Protein AF-A0A146KH09-F1 (afdb_monomer_lite)

Foldseek 3Di:
DKDKDKDKDKDKAQPDDPVVLVVLLVVLCPDPCLVVDDPVVSVVVSLVSQQVVSCVPVVGSIDMDIDIDMDIDDPPPDPD

Organism: NCBI:txid1076344

pLDDT: mean 92.45, std 4.69, range [70.44, 96.75]

Sequence (80 aa):
CKRYMTWMWRGIYYPCSIQEYNMVCQQISSEKTWKFLNDQERQEKVKKQLDTFCQKTYHAKQKTIEQLKESCVCQRENPF

Secondary structure (DSSP, 8-state):
-EEEEEEEEEEEE-SS-HHHHHHHHHHHHTSGGGGGS-HHHHHHHHHHHHHHHHHHHSS-S-EEEEEEEEEEEETTS---

Radius of gyration: 19.71 Å; chains: 1; bounding box: 36×30×50 Å

Structure (mmCIF, N/CA/C/O backbone):
data_AF-A0A146KH09-F1
#
_entry.id   AF-A0A146KH09-F1
#
loop_
_atom_site.group_PDB
_atom_site.id
_atom_site.type_symbol
_atom_site.label_atom_id
_atom_site.label_alt_id
_atom_site.label_comp_id
_atom_site.label_asym_id
_atom_site.label_entity_id
_atom_site.label_seq_id
_atom_site.pdbx_PDB_ins_code
_atom_site.Cartn_x
_atom_site.Cartn_y
_atom_site.Cartn_z
_atom_site.occupancy
_atom_site.B_iso_or_equiv
_atom_site.auth_seq_id
_atom_site.auth_comp_id
_atom_site.auth_asym_id
_atom_site.auth_atom_id
_atom_site.pdbx_PDB_model_num
ATOM 1 N N . CYS A 1 1 ? 13.737 1.484 -35.398 1.00 75.94 1 CYS A N 1
ATOM 2 C CA . CYS A 1 1 ? 14.877 1.453 -34.461 1.00 75.94 1 CYS A CA 1
ATOM 3 C C . CYS A 1 1 ? 14.353 1.308 -33.028 1.00 75.94 1 CYS A C 1
ATOM 5 O O . CYS A 1 1 ? 14.218 2.302 -32.327 1.00 75.94 1 CYS A O 1
ATOM 7 N N . LYS A 1 2 ? 13.969 0.090 -32.631 1.00 85.31 2 LYS A N 1
ATOM 8 C CA . LYS A 1 2 ? 13.463 -0.235 -31.288 1.00 85.31 2 LYS A CA 1
ATOM 9 C C . LYS A 1 2 ? 14.494 -1.139 -30.618 1.00 85.31 2 LYS A C 1
ATOM 11 O O . LYS A 1 2 ? 14.873 -2.137 -31.226 1.00 85.31 2 LYS A O 1
ATOM 16 N N . ARG A 1 3 ? 14.974 -0.776 -29.429 1.00 90.94 3 ARG A N 1
ATOM 17 C CA . ARG A 1 3 ? 15.886 -1.606 -28.632 1.00 90.94 3 ARG A CA 1
ATOM 18 C C . ARG A 1 3 ? 15.141 -2.117 -27.405 1.00 90.94 3 ARG A C 1
ATOM 20 O O . ARG A 1 3 ? 14.653 -1.308 -26.624 1.00 90.94 3 ARG A O 1
ATOM 27 N N . TYR A 1 4 ? 15.069 -3.434 -27.247 1.00 93.25 4 TYR A N 1
ATOM 28 C CA . TYR A 1 4 ? 14.475 -4.066 -26.071 1.00 93.25 4 TYR A CA 1
ATOM 29 C C . TYR A 1 4 ? 15.524 -4.201 -24.967 1.00 93.25 4 TYR A C 1
ATOM 31 O O . TYR A 1 4 ? 16.675 -4.552 -25.236 1.00 93.25 4 TYR A O 1
ATOM 39 N N . MET A 1 5 ? 15.140 -3.877 -23.738 1.00 94.38 5 MET A N 1
ATOM 40 C CA . MET A 1 5 ? 15.978 -4.002 -22.551 1.00 94.38 5 MET A CA 1
ATOM 41 C C . MET A 1 5 ? 15.155 -4.601 -21.414 1.00 94.38 5 MET A C 1
ATOM 43 O O . MET A 1 5 ? 14.026 -4.183 -21.165 1.00 94.38 5 MET A O 1
ATOM 47 N N . THR A 1 6 ? 15.730 -5.570 -20.708 1.00 95.75 6 THR A N 1
ATOM 48 C CA . THR A 1 6 ? 15.128 -6.165 -19.513 1.00 95.75 6 THR A CA 1
ATOM 49 C C . THR A 1 6 ? 15.550 -5.390 -18.273 1.00 95.75 6 THR A C 1
ATOM 51 O O . THR A 1 6 ? 16.728 -5.070 -18.110 1.00 95.75 6 THR A O 1
ATOM 54 N N . TRP A 1 7 ? 14.616 -5.147 -17.364 1.00 95.62 7 TRP A N 1
ATOM 55 C CA . TRP A 1 7 ? 14.879 -4.586 -16.043 1.00 95.62 7 TRP A CA 1
ATOM 56 C C . TRP A 1 7 ? 14.088 -5.352 -14.982 1.00 95.62 7 TRP A C 1
ATOM 58 O O . TRP A 1 7 ? 13.061 -5.966 -15.268 1.00 95.62 7 TRP A O 1
ATOM 68 N N . MET A 1 8 ? 14.581 -5.345 -13.746 1.00 96.31 8 MET A N 1
ATOM 69 C CA . MET A 1 8 ? 13.925 -6.026 -12.635 1.00 96.31 8 MET A CA 1
ATOM 70 C C . MET A 1 8 ? 13.031 -5.042 -11.884 1.00 96.31 8 MET A C 1
ATOM 72 O O . MET A 1 8 ? 13.507 -4.088 -11.271 1.00 96.31 8 MET A O 1
ATOM 76 N N . TRP A 1 9 ? 11.724 -5.270 -11.933 1.00 96.62 9 TRP A N 1
ATOM 77 C CA . TRP A 1 9 ? 10.759 -4.567 -11.103 1.00 96.62 9 TRP A CA 1
ATOM 78 C C . TRP A 1 9 ? 10.651 -5.261 -9.749 1.00 96.62 9 TRP A C 1
ATOM 80 O O . TRP A 1 9 ? 10.440 -6.469 -9.694 1.00 96.62 9 TRP A O 1
ATOM 90 N N . ARG A 1 10 ? 10.740 -4.494 -8.662 1.00 96.75 10 ARG A N 1
ATOM 91 C CA . ARG A 1 10 ? 10.535 -4.990 -7.300 1.00 96.75 10 ARG A CA 1
ATOM 92 C C . ARG A 1 10 ? 9.379 -4.246 -6.647 1.00 96.75 10 ARG A C 1
ATOM 94 O O . ARG A 1 10 ? 9.433 -3.030 -6.489 1.00 96.75 10 ARG A O 1
ATOM 101 N N . GLY A 1 11 ? 8.346 -4.983 -6.260 1.00 96.06 11 GLY A N 1
ATOM 102 C CA . GLY A 1 11 ? 7.187 -4.469 -5.541 1.00 96.06 11 GLY A CA 1
ATOM 103 C C . GLY A 1 11 ? 7.132 -5.015 -4.123 1.00 96.06 11 GLY A C 1
ATOM 104 O O . GLY A 1 11 ? 7.353 -6.204 -3.901 1.00 96.06 11 GLY A O 1
ATOM 105 N N . ILE A 1 12 ? 6.807 -4.154 -3.163 1.00 94.94 12 ILE A N 1
ATOM 106 C CA . ILE A 1 12 ? 6.472 -4.559 -1.798 1.00 94.94 12 ILE A CA 1
ATOM 107 C C . ILE A 1 12 ? 4.969 -4.358 -1.630 1.00 94.94 12 ILE A C 1
ATOM 109 O O . ILE A 1 12 ? 4.463 -3.267 -1.889 1.00 94.94 12 ILE A O 1
ATOM 113 N N . TYR A 1 13 ? 4.253 -5.409 -1.243 1.00 94.12 13 TYR A N 1
ATOM 114 C CA . TYR A 1 13 ? 2.795 -5.399 -1.162 1.00 94.12 13 TYR A CA 1
ATOM 115 C C . TYR A 1 13 ? 2.290 -6.143 0.075 1.00 94.12 13 TYR A C 1
ATOM 117 O O . TYR A 1 13 ? 2.994 -6.964 0.668 1.00 94.12 13 TYR A O 1
ATOM 125 N N . TYR A 1 14 ? 1.057 -5.848 0.473 1.00 95.06 14 TYR A N 1
ATOM 126 C CA . TYR A 1 14 ? 0.376 -6.566 1.544 1.00 95.06 14 TYR A CA 1
ATOM 127 C C . TYR A 1 14 ? -0.150 -7.911 1.033 1.00 95.06 14 TYR A C 1
ATOM 129 O O . TYR A 1 14 ? -0.735 -7.947 -0.047 1.00 95.06 14 TYR A O 1
ATOM 137 N N . PRO A 1 15 ? 0.011 -9.015 1.783 1.00 94.50 15 PRO A N 1
ATOM 138 C CA . PRO A 1 15 ? -0.452 -10.331 1.344 1.00 94.50 15 PRO A CA 1
ATOM 139 C C . PRO A 1 15 ? -1.982 -10.493 1.338 1.00 94.50 15 PRO A C 1
ATOM 141 O O . PRO A 1 15 ? -2.455 -11.538 0.901 1.00 94.50 15 PRO A O 1
ATOM 144 N N . CYS A 1 16 ? -2.739 -9.506 1.831 1.00 93.94 16 CYS A N 1
ATOM 145 C CA . CYS A 1 16 ? -4.196 -9.555 1.900 1.00 93.94 16 CYS A CA 1
ATOM 146 C C . CYS A 1 16 ? -4.862 -9.391 0.527 1.00 93.94 16 CYS A C 1
ATOM 148 O O . CYS A 1 16 ? -4.403 -8.636 -0.334 1.00 93.94 16 CYS A O 1
ATOM 150 N N . SER A 1 17 ? -6.003 -10.049 0.358 1.00 94.94 17 SER A N 1
ATOM 151 C CA . SER A 1 17 ? -6.897 -9.852 -0.778 1.00 94.94 17 SER A CA 1
ATOM 152 C C . SER A 1 17 ? -7.593 -8.487 -0.727 1.00 94.94 17 SER A C 1
ATOM 154 O O . SER A 1 17 ? -7.690 -7.835 0.316 1.00 94.94 17 SER A O 1
ATOM 156 N N . ILE A 1 18 ? -8.151 -8.062 -1.862 1.00 94.31 18 ILE A N 1
ATOM 157 C CA . ILE A 1 18 ? -8.899 -6.800 -1.934 1.00 94.31 18 ILE A CA 1
ATOM 158 C C . ILE A 1 18 ? -10.170 -6.812 -1.072 1.00 94.31 18 ILE A C 1
ATOM 160 O O . ILE A 1 18 ? -10.583 -5.775 -0.558 1.00 94.31 18 ILE A O 1
ATOM 164 N N . GLN A 1 19 ? -10.778 -7.986 -0.879 1.00 96.31 19 GLN A N 1
ATOM 165 C CA . GLN A 1 19 ? -11.962 -8.144 -0.035 1.00 96.31 19 GLN A CA 1
ATOM 166 C C . GLN A 1 19 ? -11.619 -7.894 1.436 1.00 96.31 19 GLN A C 1
ATOM 168 O O . GLN A 1 19 ? -12.309 -7.130 2.108 1.00 96.31 19 GLN A O 1
ATOM 173 N N . GLU A 1 20 ? -10.516 -8.466 1.915 1.00 95.06 20 GLU A N 1
ATOM 174 C CA . GLU A 1 20 ? -10.036 -8.257 3.285 1.00 95.06 20 GLU A CA 1
ATOM 175 C C . GLU A 1 20 ? -9.580 -6.815 3.511 1.00 95.06 20 GLU A C 1
ATOM 177 O O . GLU A 1 20 ? -9.873 -6.234 4.554 1.00 95.06 20 GLU A O 1
ATOM 182 N N . TYR A 1 21 ? -8.929 -6.202 2.518 1.00 95.56 21 TYR A N 1
ATOM 183 C CA . TYR A 1 21 ? -8.600 -4.778 2.564 1.00 95.56 21 TYR A CA 1
ATOM 184 C C . TYR A 1 21 ? -9.861 -3.920 2.746 1.00 95.56 21 TYR A C 1
ATOM 186 O O . TYR A 1 21 ? -9.918 -3.078 3.643 1.00 95.56 21 TYR A O 1
ATOM 194 N N . ASN A 1 22 ? -10.902 -4.168 1.945 1.00 95.56 22 ASN A N 1
ATOM 195 C CA . ASN A 1 22 ? -12.162 -3.432 2.037 1.00 95.56 22 ASN A CA 1
ATOM 196 C C . ASN A 1 22 ? -12.861 -3.647 3.385 1.00 95.56 22 ASN A C 1
ATOM 198 O O . ASN A 1 22 ? -13.391 -2.690 3.948 1.00 95.56 22 ASN A O 1
ATOM 202 N N . MET A 1 23 ? -12.818 -4.864 3.930 1.00 95.38 23 MET A N 1
ATOM 203 C CA . MET A 1 23 ? -13.331 -5.173 5.267 1.00 95.38 23 MET A CA 1
ATOM 204 C C . MET A 1 23 ? -12.625 -4.338 6.347 1.00 95.38 23 MET A C 1
ATOM 206 O O . MET A 1 23 ? -13.291 -3.704 7.167 1.00 95.38 23 MET A O 1
ATOM 210 N N . VAL A 1 24 ? -11.287 -4.276 6.325 1.00 94.19 24 VAL A N 1
ATOM 211 C CA . VAL A 1 24 ? -10.505 -3.458 7.271 1.00 94.19 24 VAL A CA 1
ATOM 212 C C . VAL A 1 24 ? -10.847 -1.973 7.119 1.00 94.19 24 VAL A C 1
ATOM 214 O O . VAL A 1 24 ? -11.064 -1.279 8.112 1.00 94.19 24 VAL A O 1
ATOM 217 N N . CYS A 1 25 ? -10.967 -1.477 5.888 1.00 93.12 25 CYS A N 1
ATOM 218 C CA . CYS A 1 25 ? -11.355 -0.091 5.627 1.00 93.12 25 CYS A CA 1
ATOM 219 C C . CYS A 1 25 ? -12.759 0.238 6.156 1.00 93.12 25 CYS A C 1
ATOM 221 O O . CYS A 1 25 ? -12.947 1.283 6.781 1.00 93.12 25 CYS A O 1
ATOM 223 N N . GLN A 1 26 ? -13.735 -0.653 5.963 1.00 93.88 26 GLN A N 1
ATOM 224 C CA . GLN A 1 26 ? -15.087 -0.482 6.499 1.00 93.88 26 GLN A CA 1
ATOM 225 C C . GLN A 1 26 ? -15.078 -0.427 8.026 1.00 93.88 26 GLN A C 1
ATOM 227 O O . GLN A 1 26 ? -15.671 0.491 8.599 1.00 93.88 26 GLN A O 1
ATOM 232 N N . GLN A 1 27 ? -14.346 -1.339 8.673 1.00 93.38 27 GLN A N 1
ATOM 233 C CA . GLN A 1 27 ? -14.191 -1.361 10.126 1.00 93.38 27 GLN A CA 1
ATOM 234 C C . GLN A 1 27 ? -13.657 -0.021 10.649 1.00 93.38 27 GLN A C 1
ATOM 236 O O . GLN A 1 27 ? -14.237 0.548 11.570 1.00 93.38 27 GLN A O 1
ATOM 241 N N . ILE A 1 28 ? -12.617 0.531 10.024 1.00 92.25 28 ILE A N 1
ATOM 242 C CA . ILE A 1 28 ? -12.024 1.808 10.448 1.00 92.25 28 ILE A CA 1
ATOM 243 C C . ILE A 1 28 ? -12.975 2.983 10.177 1.00 92.25 28 ILE A C 1
ATOM 245 O O . ILE A 1 28 ? -13.099 3.876 11.013 1.00 92.25 28 ILE A O 1
ATOM 249 N N . SER A 1 29 ? -13.677 2.982 9.040 1.00 89.69 29 SER A N 1
ATOM 250 C CA . SER A 1 29 ? -14.625 4.050 8.688 1.00 89.69 29 SER A CA 1
ATOM 251 C C . SER A 1 29 ? -15.832 4.126 9.628 1.00 89.69 29 SER A C 1
ATOM 253 O O . SER A 1 29 ? -16.432 5.191 9.779 1.00 89.69 29 SER A O 1
ATOM 255 N N . SER A 1 30 ? -16.177 3.004 10.271 1.00 91.31 30 SER A N 1
ATOM 256 C CA . SER A 1 30 ? -17.278 2.925 11.233 1.00 91.31 30 SER A CA 1
ATOM 257 C C . SER A 1 30 ? -16.973 3.666 12.541 1.00 91.31 30 SER A C 1
ATOM 259 O O . SER A 1 30 ? -17.886 4.061 13.270 1.00 91.31 30 SER A O 1
ATOM 261 N N . GLU A 1 31 ? -15.695 3.908 12.839 1.00 90.50 31 GLU A N 1
ATOM 262 C CA . GLU A 1 31 ? -15.283 4.610 14.045 1.00 90.50 31 GLU A CA 1
ATOM 263 C C . GLU A 1 31 ? -15.637 6.102 13.966 1.00 90.50 31 GLU A C 1
ATOM 265 O O . GLU A 1 31 ? -15.300 6.801 13.010 1.00 90.50 31 GLU A O 1
ATOM 270 N N . LYS A 1 32 ? -16.247 6.646 15.029 1.00 83.38 32 LYS A N 1
ATOM 271 C CA . LYS A 1 32 ? -16.630 8.073 15.102 1.00 83.38 32 LYS A CA 1
ATOM 272 C C . LYS A 1 32 ? -15.448 9.031 14.893 1.00 83.38 32 LYS A C 1
ATOM 274 O O . LYS A 1 32 ? -15.643 10.144 14.415 1.00 83.38 32 LYS A O 1
ATOM 279 N N . THR A 1 33 ? -14.234 8.594 15.231 1.00 86.75 33 THR A N 1
ATOM 280 C CA . THR A 1 33 ? -12.995 9.371 15.084 1.00 86.75 33 THR A CA 1
ATOM 281 C C . THR A 1 33 ? -12.563 9.542 13.628 1.00 86.75 33 THR A C 1
ATOM 283 O O . THR A 1 33 ? -11.842 10.486 13.326 1.00 86.75 33 THR A O 1
ATOM 286 N N . TRP A 1 34 ? -13.037 8.697 12.705 1.00 86.06 34 TRP A N 1
ATOM 287 C CA . TRP A 1 34 ? -12.630 8.713 11.296 1.00 86.06 34 TRP A CA 1
ATOM 288 C C . TRP A 1 34 ? -12.900 10.047 10.591 1.00 86.06 34 TRP A C 1
ATOM 290 O O . TRP A 1 34 ? -12.083 10.524 9.801 1.00 86.06 34 TRP A O 1
ATOM 300 N N . LYS A 1 35 ? -14.034 10.679 10.913 1.00 87.62 35 LYS A N 1
ATOM 301 C CA . LYS A 1 35 ? -14.477 11.931 10.283 1.00 87.62 35 LYS A CA 1
ATOM 302 C C . LYS A 1 35 ? -13.577 13.124 10.605 1.00 87.62 35 LYS A C 1
ATOM 304 O O . LYS A 1 35 ? -13.519 14.053 9.809 1.00 87.62 35 LYS A O 1
ATOM 309 N N . PHE A 1 36 ? -12.884 13.087 11.741 1.00 89.94 36 PHE A N 1
ATOM 310 C CA . PHE A 1 36 ? -12.060 14.195 12.228 1.00 89.94 36 PHE A CA 1
ATOM 311 C C . PHE A 1 36 ? -10.598 14.112 11.775 1.00 89.94 36 PHE A C 1
ATOM 313 O O . PHE A 1 36 ? -9.869 15.084 11.925 1.00 89.94 36 PHE A O 1
ATOM 320 N N . LEU A 1 37 ? -10.177 12.968 11.229 1.00 91.12 37 LEU A N 1
ATOM 321 C CA . LEU A 1 37 ? -8.805 12.745 10.779 1.00 91.12 37 LEU A CA 1
ATOM 322 C C . LEU A 1 37 ? -8.557 13.397 9.415 1.00 91.12 37 LEU A C 1
ATOM 324 O O . LEU A 1 37 ? -9.436 13.368 8.547 1.00 91.12 37 LEU A O 1
A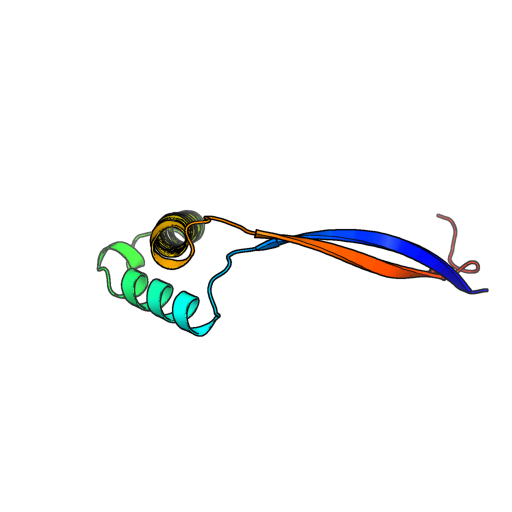TOM 328 N N . ASN A 1 38 ? -7.343 13.908 9.214 1.00 93.81 38 ASN A N 1
ATOM 329 C CA . ASN A 1 38 ? -6.856 14.352 7.907 1.00 93.81 38 ASN A CA 1
ATOM 330 C C . ASN A 1 38 ? -6.485 13.147 7.019 1.00 93.81 38 ASN A C 1
ATOM 332 O O . ASN A 1 38 ? -6.284 12.035 7.510 1.00 93.81 38 ASN A O 1
ATOM 336 N N . ASP A 1 39 ? -6.346 13.342 5.708 1.00 92.25 39 ASP A N 1
ATOM 337 C CA . ASP A 1 39 ? -6.105 12.242 4.765 1.00 92.25 39 ASP A CA 1
ATOM 338 C C . ASP A 1 39 ? -4.796 11.485 5.034 1.00 92.25 39 ASP A C 1
ATOM 340 O O . ASP A 1 39 ? -4.764 10.259 4.918 1.00 92.25 39 ASP A O 1
ATOM 344 N N . GLN A 1 40 ? -3.739 12.173 5.481 1.00 94.81 40 GLN A N 1
ATOM 345 C CA . GLN A 1 40 ? -2.497 11.510 5.899 1.00 94.81 40 GLN A CA 1
ATOM 346 C C . GLN A 1 40 ? -2.704 10.618 7.130 1.00 94.81 40 GLN A C 1
ATOM 348 O O . GLN A 1 40 ? -2.295 9.457 7.138 1.00 94.81 40 GLN A O 1
ATOM 353 N N . GLU A 1 41 ? -3.400 11.116 8.151 1.00 93.69 41 GLU A N 1
ATOM 354 C CA . GLU A 1 41 ? -3.663 10.364 9.382 1.00 93.69 41 GLU A CA 1
ATOM 355 C C . GLU A 1 41 ? -4.577 9.161 9.120 1.00 93.69 41 GLU A C 1
ATOM 357 O O . GLU A 1 41 ? -4.387 8.081 9.686 1.00 93.69 41 GLU A O 1
ATOM 362 N N . ARG A 1 42 ? -5.548 9.320 8.210 1.00 92.12 42 ARG A N 1
ATOM 363 C CA . ARG A 1 42 ? -6.398 8.228 7.721 1.00 92.12 42 ARG A CA 1
ATOM 364 C C . ARG A 1 42 ? -5.559 7.131 7.073 1.00 92.12 42 ARG A C 1
ATOM 366 O O . ARG A 1 42 ? -5.725 5.962 7.423 1.00 92.12 42 ARG A O 1
ATOM 373 N N . GLN A 1 43 ? -4.638 7.490 6.178 1.00 93.31 43 GLN A N 1
ATOM 374 C CA . GLN A 1 43 ? -3.743 6.531 5.524 1.00 93.31 43 GLN A CA 1
ATOM 375 C C . GLN A 1 43 ? -2.847 5.805 6.530 1.00 93.31 43 GLN A C 1
ATOM 377 O O . GLN A 1 43 ? -2.721 4.581 6.467 1.00 93.31 43 GLN A O 1
ATOM 382 N N . GLU A 1 44 ? -2.269 6.521 7.494 1.00 95.06 44 GLU A N 1
ATOM 383 C CA . GLU A 1 44 ? -1.453 5.905 8.541 1.00 95.06 44 GLU A CA 1
ATOM 384 C C . GLU A 1 44 ? -2.250 4.933 9.408 1.00 95.06 44 GLU A C 1
ATOM 386 O O . GLU A 1 44 ? -1.761 3.850 9.739 1.00 95.06 44 GLU A O 1
ATOM 391 N N . LYS A 1 45 ? -3.482 5.297 9.773 1.00 93.94 45 LYS A N 1
ATOM 392 C CA . LYS A 1 45 ? -4.355 4.446 10.582 1.00 93.94 45 LYS A CA 1
ATOM 393 C C . LYS A 1 45 ? -4.727 3.166 9.835 1.00 93.94 45 LYS A C 1
ATOM 395 O O . LYS A 1 45 ? -4.621 2.083 10.409 1.00 93.94 45 LYS A O 1
ATOM 400 N N . VAL A 1 46 ? -5.079 3.276 8.552 1.00 94.00 46 VAL A N 1
ATOM 401 C CA . VAL A 1 46 ? -5.338 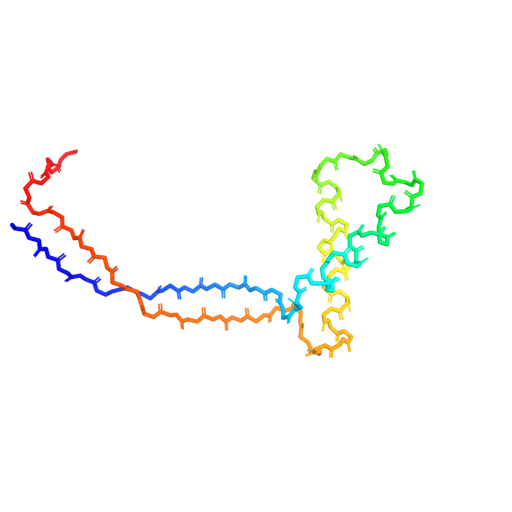2.120 7.677 1.00 94.00 46 VAL A CA 1
ATOM 402 C C . VAL A 1 46 ? -4.099 1.237 7.565 1.00 94.00 46 VAL A C 1
ATOM 404 O O . VAL A 1 46 ? -4.192 0.029 7.771 1.00 94.00 46 VAL A O 1
ATOM 407 N N . LYS A 1 47 ? -2.922 1.826 7.335 1.00 94.25 47 LYS A N 1
ATOM 408 C CA . LYS A 1 47 ? -1.655 1.090 7.242 1.00 94.25 47 LYS A CA 1
ATOM 409 C C . LYS A 1 47 ? -1.336 0.315 8.525 1.00 94.25 47 LYS A C 1
ATOM 411 O O . LYS A 1 47 ? -1.041 -0.874 8.458 1.00 94.25 47 LYS A O 1
ATOM 416 N N . LYS A 1 48 ? -1.459 0.952 9.697 1.00 95.06 48 LYS A N 1
ATOM 417 C CA . LYS A 1 48 ? -1.223 0.317 11.010 1.00 95.06 48 LYS A CA 1
ATOM 418 C C . LYS A 1 48 ? -2.159 -0.870 11.258 1.00 95.06 48 LYS A C 1
ATOM 420 O O . LYS A 1 48 ? -1.734 -1.902 11.784 1.00 95.06 48 LYS A O 1
ATOM 425 N N . GLN A 1 49 ? -3.427 -0.734 10.873 1.00 93.94 49 GLN A N 1
ATOM 426 C CA . GLN A 1 49 ? -4.395 -1.818 11.016 1.00 93.94 49 GLN A CA 1
ATOM 427 C C . GLN A 1 49 ? -4.130 -2.957 10.032 1.00 93.94 49 GLN A C 1
ATOM 429 O O . GLN A 1 49 ? -4.157 -4.119 10.434 1.00 93.94 49 GLN A O 1
ATOM 434 N N . LEU A 1 50 ? -3.785 -2.648 8.780 1.00 95.19 50 LEU A N 1
ATOM 435 C CA . LEU A 1 50 ? -3.400 -3.654 7.789 1.00 95.19 50 LEU A CA 1
ATOM 436 C C . LEU A 1 50 ? -2.139 -4.417 8.189 1.00 95.19 50 LEU A C 1
ATOM 438 O O . LEU A 1 50 ? -2.119 -5.637 8.052 1.00 95.19 50 LEU A O 1
ATOM 442 N N . ASP A 1 51 ? -1.123 -3.743 8.736 1.00 95.38 51 ASP A N 1
ATOM 443 C CA . ASP A 1 51 ? 0.083 -4.398 9.256 1.00 95.38 51 ASP A CA 1
ATOM 444 C C . ASP A 1 51 ? -0.280 -5.421 10.344 1.00 95.38 51 ASP A C 1
ATOM 446 O O . ASP A 1 51 ? 0.217 -6.548 10.344 1.00 95.38 51 ASP A O 1
ATOM 450 N N . THR A 1 52 ? -1.175 -5.039 11.261 1.00 95.25 52 THR A N 1
ATOM 451 C CA . THR A 1 52 ? -1.630 -5.903 12.358 1.00 95.25 52 THR A CA 1
ATOM 452 C C . THR A 1 52 ? -2.463 -7.073 11.843 1.00 95.25 52 THR A C 1
ATOM 454 O O . THR A 1 52 ? -2.267 -8.207 12.281 1.00 95.25 52 THR A O 1
ATOM 457 N N . PHE A 1 53 ? -3.374 -6.817 10.904 1.00 96.00 53 PHE A N 1
ATOM 458 C CA . PHE A 1 53 ? -4.198 -7.842 10.270 1.00 96.00 53 PHE A CA 1
ATOM 459 C C . PHE A 1 53 ? -3.335 -8.855 9.512 1.00 96.00 53 PHE A C 1
ATOM 461 O O . PHE A 1 53 ? -3.429 -10.055 9.759 1.00 96.00 53 PHE A O 1
ATOM 468 N N . CYS A 1 54 ? -2.421 -8.382 8.663 1.00 95.12 54 CYS A N 1
ATOM 469 C CA . CYS A 1 54 ? -1.550 -9.249 7.875 1.00 95.12 54 CYS A CA 1
ATOM 470 C C . CYS A 1 54 ? -0.599 -10.063 8.762 1.00 95.12 54 CYS A C 1
ATOM 472 O O . CYS A 1 54 ? -0.396 -11.251 8.516 1.00 95.12 54 CYS A O 1
ATOM 474 N N . GLN A 1 55 ? -0.079 -9.473 9.843 1.00 95.00 55 GLN A N 1
ATOM 475 C CA . GLN A 1 55 ? 0.740 -10.202 10.812 1.00 95.00 55 GLN A CA 1
ATOM 476 C C . GLN A 1 55 ? -0.039 -11.323 11.519 1.00 95.00 55 GLN A C 1
ATOM 478 O O . GLN A 1 55 ? 0.546 -12.358 11.832 1.00 95.00 55 GLN A O 1
ATOM 483 N N . LYS A 1 56 ? -1.339 -11.134 11.775 1.00 95.56 56 LYS A N 1
ATOM 484 C CA . LYS A 1 56 ? -2.189 -12.145 12.420 1.00 95.56 56 LYS A CA 1
ATOM 485 C C . LYS A 1 56 ? -2.595 -13.263 11.462 1.00 95.56 56 LYS A C 1
ATOM 487 O O . LYS A 1 56 ? -2.461 -14.424 11.824 1.00 95.56 56 LYS A O 1
ATOM 492 N N . THR A 1 57 ? -3.066 -12.920 10.265 1.00 95.56 57 THR A N 1
ATOM 493 C CA . THR A 1 57 ? -3.628 -13.888 9.306 1.00 95.56 57 THR A CA 1
ATOM 494 C C . THR A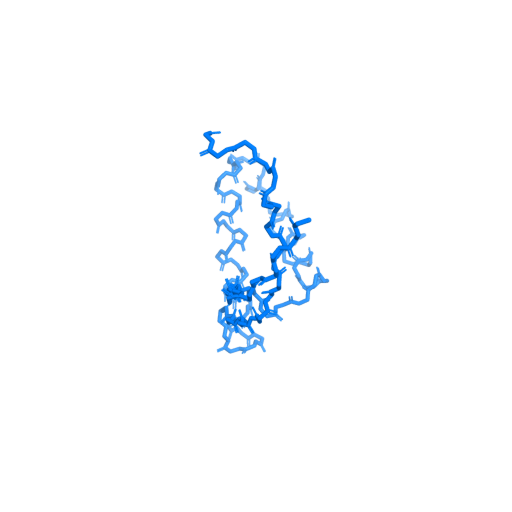 1 57 ? -2.551 -14.576 8.467 1.00 95.56 57 THR A C 1
ATOM 496 O O . THR A 1 57 ? -2.641 -15.769 8.203 1.00 95.56 57 THR A O 1
ATOM 499 N N . TYR A 1 58 ? -1.518 -13.839 8.051 1.00 94.25 58 TYR A N 1
ATOM 500 C CA . TYR A 1 58 ? -0.494 -14.318 7.113 1.00 94.25 58 TYR A CA 1
ATOM 501 C C . TYR A 1 58 ? 0.901 -14.447 7.731 1.00 94.25 58 TYR A C 1
ATOM 503 O O . TYR A 1 58 ? 1.845 -14.782 7.016 1.00 94.25 58 TYR A O 1
ATOM 511 N N . HIS A 1 59 ? 1.058 -14.138 9.025 1.00 93.25 59 HIS A N 1
ATOM 512 C CA . HIS A 1 59 ? 2.342 -14.133 9.747 1.00 93.25 59 HIS A CA 1
ATOM 513 C C . HIS A 1 59 ? 3.436 -13.252 9.121 1.00 93.25 59 HIS A C 1
ATOM 515 O O . HIS A 1 59 ? 4.609 -13.352 9.476 1.00 93.25 59 HIS A O 1
ATOM 521 N N . ALA A 1 60 ? 3.050 -12.353 8.218 1.00 92.06 60 ALA A N 1
ATOM 522 C CA . ALA A 1 60 ? 3.940 -11.458 7.505 1.00 92.06 60 ALA A CA 1
ATOM 523 C C . ALA A 1 60 ? 3.237 -10.122 7.276 1.00 92.06 60 ALA A C 1
ATOM 525 O O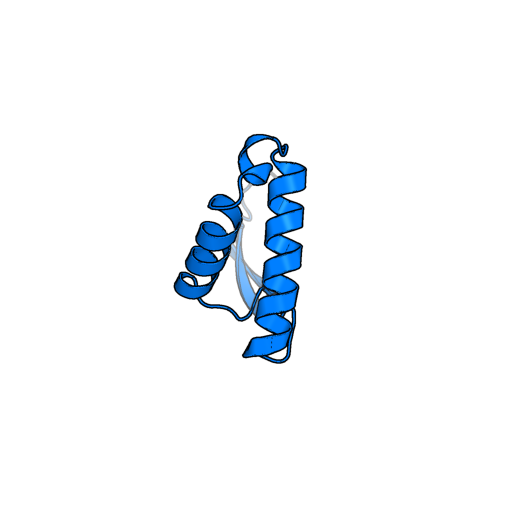 . ALA A 1 60 ? 2.099 -10.085 6.810 1.00 92.06 60 ALA A O 1
ATOM 526 N N . LYS A 1 61 ? 3.931 -9.015 7.558 1.00 91.44 61 LYS A N 1
ATOM 527 C CA . LYS A 1 61 ? 3.398 -7.669 7.302 1.00 91.44 61 LYS A CA 1
ATOM 528 C C . LYS A 1 61 ? 3.316 -7.369 5.810 1.00 91.44 61 LYS A C 1
ATOM 530 O O . LYS A 1 61 ? 2.303 -6.881 5.333 1.00 91.44 61 LYS A O 1
ATOM 535 N N . GLN A 1 62 ? 4.387 -7.657 5.076 1.00 93.12 62 GLN A N 1
ATOM 536 C CA . GLN A 1 62 ? 4.521 -7.345 3.656 1.00 93.12 62 GLN A CA 1
ATOM 537 C C . GLN A 1 62 ? 5.266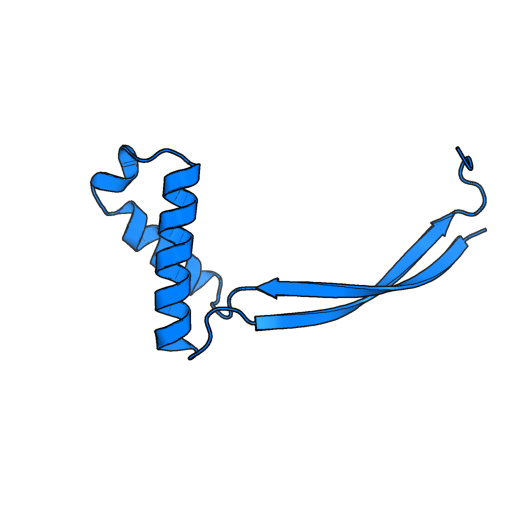 -8.477 2.948 1.00 93.12 62 GLN A C 1
ATOM 539 O O . GLN A 1 62 ? 6.113 -9.143 3.546 1.00 93.12 62 GLN A O 1
ATOM 544 N N . LYS A 1 63 ? 4.964 -8.683 1.669 1.00 93.69 63 LYS A N 1
ATOM 545 C CA . LYS A 1 63 ? 5.678 -9.594 0.775 1.00 93.69 63 LYS A CA 1
ATOM 546 C C . LYS A 1 63 ? 6.382 -8.792 -0.309 1.00 93.69 63 LYS A C 1
ATOM 548 O O . LYS A 1 63 ? 5.878 -7.776 -0.780 1.00 93.69 63 LYS A O 1
ATOM 553 N N . THR A 1 64 ? 7.561 -9.263 -0.694 1.00 95.19 64 THR A N 1
ATOM 554 C CA . THR A 1 64 ? 8.309 -8.714 -1.825 1.00 95.19 64 THR A CA 1
ATOM 555 C C . THR A 1 64 ? 8.071 -9.602 -3.038 1.00 95.19 64 THR A C 1
ATOM 557 O O . THR A 1 64 ? 8.098 -10.825 -2.919 1.00 95.19 64 THR A O 1
ATOM 560 N N . ILE A 1 65 ? 7.835 -8.992 -4.194 1.00 96.00 65 ILE A N 1
ATOM 561 C CA . ILE A 1 65 ? 7.799 -9.665 -5.488 1.00 96.00 65 ILE A CA 1
ATOM 562 C C . ILE A 1 65 ? 8.807 -8.998 -6.416 1.00 96.00 65 ILE A C 1
ATOM 564 O O . ILE A 1 65 ? 8.879 -7.772 -6.494 1.00 96.00 65 ILE A O 1
ATOM 568 N N . GLU A 1 66 ? 9.587 -9.814 -7.108 1.00 96.56 66 GLU A N 1
ATOM 569 C CA . GLU A 1 66 ? 10.550 -9.378 -8.113 1.00 96.56 66 GLU A CA 1
ATOM 570 C C . GLU A 1 66 ? 10.103 -9.961 -9.457 1.00 96.56 66 GLU A C 1
ATOM 572 O O . GLU A 1 66 ? 9.804 -11.150 -9.560 1.00 96.56 66 GLU A O 1
ATOM 577 N N . GLN A 1 67 ? 9.965 -9.113 -10.474 1.00 95.69 67 GLN A N 1
ATOM 578 C CA . GLN A 1 67 ? 9.519 -9.495 -11.813 1.00 95.69 67 GLN A CA 1
ATOM 579 C C . GLN A 1 67 ? 10.456 -8.896 -12.850 1.00 95.69 67 GLN A C 1
ATOM 581 O O . GLN A 1 67 ? 10.713 -7.692 -12.840 1.00 95.69 67 GLN A O 1
ATOM 586 N N . LEU A 1 68 ? 10.923 -9.719 -13.783 1.00 96.38 68 LEU A N 1
ATOM 587 C CA . LEU A 1 68 ? 11.600 -9.226 -14.976 1.00 96.38 68 LEU A CA 1
ATOM 588 C C . LEU A 1 68 ? 10.560 -8.592 -15.900 1.00 96.38 68 LEU A C 1
ATOM 590 O O . LEU A 1 68 ? 9.577 -9.229 -16.277 1.00 96.38 68 LEU A O 1
ATOM 594 N N . LYS A 1 69 ? 10.767 -7.322 -16.235 1.00 95.50 69 LYS A N 1
ATOM 595 C CA . LYS A 1 69 ? 9.956 -6.568 -17.188 1.00 95.50 69 LYS A CA 1
ATOM 596 C C . LYS A 1 69 ? 10.823 -6.143 -18.359 1.00 95.50 69 LYS A C 1
ATOM 598 O O . LYS A 1 69 ? 12.023 -5.921 -18.217 1.00 95.50 69 LYS A O 1
ATOM 603 N N . GLU A 1 70 ? 10.196 -5.996 -19.514 1.00 95.31 70 GLU A N 1
ATOM 604 C CA . GLU A 1 70 ? 10.851 -5.506 -20.720 1.00 95.31 70 GLU A CA 1
ATOM 605 C C . GLU A 1 70 ? 10.393 -4.083 -21.014 1.00 95.31 70 GLU A C 1
ATOM 607 O O . GLU A 1 70 ? 9.211 -3.749 -20.906 1.00 95.31 70 GLU A O 1
ATOM 612 N N . SER A 1 71 ? 11.341 -3.229 -21.379 1.00 93.38 71 SER A N 1
ATOM 613 C CA . SER A 1 71 ? 11.079 -1.908 -21.929 1.00 93.38 71 SER A CA 1
ATOM 614 C C . SER A 1 71 ? 11.615 -1.830 -23.356 1.00 93.38 71 SER A C 1
ATOM 616 O O . SER A 1 71 ? 12.571 -2.510 -23.734 1.00 93.38 71 SER A O 1
ATOM 618 N N . CYS A 1 72 ? 10.969 -1.004 -24.173 1.00 93.00 72 CYS A N 1
ATOM 619 C CA . CYS A 1 72 ? 11.384 -0.736 -25.541 1.00 93.00 72 CYS A CA 1
ATOM 620 C C . CYS A 1 72 ? 11.830 0.721 -25.636 1.00 93.00 72 CYS A C 1
ATOM 622 O O . CYS A 1 72 ? 11.010 1.627 -25.522 1.00 93.00 72 CYS A O 1
ATOM 624 N N . VAL A 1 73 ? 13.117 0.939 -25.894 1.00 89.19 73 VAL A N 1
ATOM 625 C CA . VAL A 1 73 ? 13.700 2.269 -26.076 1.00 89.19 73 VAL A CA 1
ATOM 626 C C . VAL A 1 73 ? 13.699 2.622 -27.563 1.00 89.19 73 VAL A C 1
ATOM 628 O O . VAL A 1 73 ? 14.270 1.895 -28.390 1.00 89.19 73 VAL A O 1
ATOM 631 N N . CYS A 1 74 ? 13.063 3.739 -27.920 1.00 90.44 74 CYS A N 1
ATOM 632 C CA . CYS A 1 74 ? 13.102 4.273 -29.276 1.00 90.44 74 CYS A CA 1
ATOM 633 C C . CYS A 1 74 ? 14.479 4.887 -29.549 1.00 90.44 74 CYS A C 1
ATOM 635 O O . CYS A 1 74 ? 14.919 5.791 -28.858 1.00 90.44 74 CYS A O 1
ATOM 637 N N . GLN A 1 75 ? 15.169 4.419 -30.586 1.00 87.00 75 GLN A N 1
ATOM 638 C CA . GLN A 1 75 ? 16.493 4.940 -30.963 1.00 87.00 75 GLN A CA 1
ATOM 639 C C . GLN A 1 75 ? 16.410 6.124 -31.945 1.00 87.00 75 GLN A C 1
ATOM 641 O O . GLN A 1 75 ? 17.418 6.524 -32.515 1.00 87.00 75 GLN A O 1
ATOM 646 N N . ARG A 1 76 ? 15.200 6.620 -32.228 1.00 88.25 76 ARG A N 1
ATOM 647 C CA . ARG A 1 76 ? 14.954 7.828 -33.037 1.00 88.25 76 ARG A CA 1
ATOM 648 C C . ARG A 1 76 ? 14.350 8.962 -32.213 1.00 88.25 76 ARG A C 1
ATOM 650 O O . ARG A 1 76 ? 14.048 10.008 -32.776 1.00 88.25 76 ARG A O 1
ATOM 657 N N . GLU A 1 77 ? 14.112 8.730 -30.923 1.00 84.25 77 GLU A N 1
ATOM 658 C CA . GLU A 1 77 ? 13.707 9.806 -30.029 1.00 84.25 77 GLU A CA 1
ATOM 659 C C . GLU A 1 77 ? 14.830 10.825 -29.896 1.00 84.25 77 GLU A C 1
ATOM 661 O O . GLU A 1 77 ? 16.009 10.517 -30.093 1.00 84.25 77 GLU A O 1
ATOM 666 N N . ASN A 1 78 ? 14.422 12.058 -29.625 1.00 80.50 78 ASN A N 1
ATOM 667 C CA . ASN A 1 78 ? 15.341 13.162 -29.479 1.00 80.50 78 ASN A CA 1
ATOM 668 C C . ASN A 1 78 ? 16.234 12.904 -28.256 1.00 80.50 78 ASN A C 1
ATOM 670 O O . ASN A 1 78 ? 15.692 12.666 -27.180 1.00 80.50 78 ASN A O 1
ATOM 674 N N . PRO A 1 79 ? 17.570 12.896 -28.390 1.00 82.19 79 PRO A N 1
ATOM 675 C CA . PRO A 1 79 ? 18.463 12.496 -27.302 1.00 82.19 79 PRO A CA 1
ATOM 676 C C . PRO A 1 79 ? 18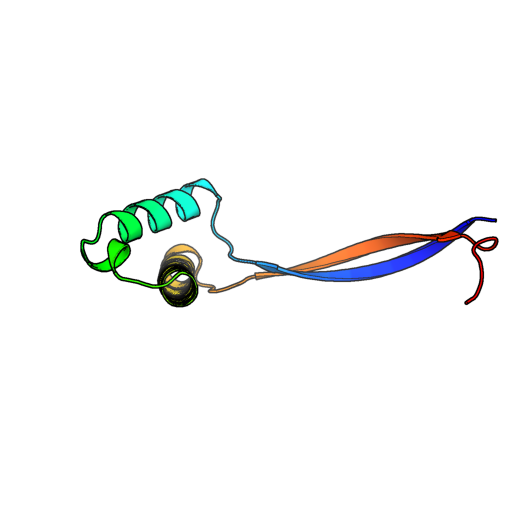.628 13.553 -26.193 1.00 82.19 79 PRO A C 1
ATOM 678 O O . PRO A 1 79 ? 19.563 13.430 -25.401 1.00 82.19 79 PRO A O 1
ATOM 681 N N . PHE A 1 80 ? 17.770 14.579 -26.144 1.00 70.44 80 PHE A N 1
ATOM 682 C CA . PHE A 1 80 ? 17.834 15.691 -25.194 1.00 70.44 80 PHE A CA 1
ATOM 683 C C . PHE A 1 80 ? 16.571 15.819 -24.345 1.00 70.44 80 PHE A C 1
ATOM 685 O O . PHE A 1 80 ? 15.466 15.564 -24.879 1.00 70.44 80 PHE A O 1
#

InterPro domains:
  IPR029703 DNA polymerase epsilon catalytic subunit [PTHR10670] (1-80)